Protein AF-A0A7X5ZVZ9-F1 (afdb_monomer_lite)

Foldseek 3Di:
DDDDDPPDDDPPDDDFAFLVNLLVLVVVLVVVPPCSVVDPSSVVNVVSVVVLVVVLVVQQVVCVVVVHDGLFDDDPPPPPPADPVNLSVQSVVQPPVRRRDGPNVSVSVVRCVVGPDDD

Sequence (119 aa):
MLHPVLFLLLAAGTVPMTVAEFLAKADSLKAKGMLAAFSPDYRLLREEMEQVATGWRAELAAQQASGRRPHSCPPPKGQVKMGGPELLAEFQKIPPARRGISVKTAFYAIMQRRYPCPA

pLDDT: mean 91.4, std 12.79, range [44.66, 98.69]

Structure (mmCIF, N/CA/C/O backbone):
data_AF-A0A7X5ZVZ9-F1
#
_entry.id   AF-A0A7X5ZVZ9-F1
#
loop_
_atom_site.group_PDB
_atom_site.id
_atom_site.type_symbol
_atom_site.label_atom_id
_atom_site.label_alt_id
_atom_site.label_comp_id
_atom_site.label_asym_id
_atom_site.label_entity_id
_atom_site.label_seq_id
_atom_site.pdbx_PDB_ins_code
_atom_site.Cartn_x
_atom_site.Cartn_y
_atom_site.Cartn_z
_atom_site.occupancy
_atom_site.B_iso_or_equiv
_atom_site.auth_seq_id
_atom_site.auth_comp_id
_atom_site.auth_asym_id
_atom_site.auth_atom_id
_atom_site.pdbx_PDB_model_num
ATOM 1 N N . MET A 1 1 ? -34.544 34.169 -24.535 1.00 45.34 1 MET A N 1
ATOM 2 C CA . MET A 1 1 ? -34.488 32.698 -24.665 1.00 45.34 1 MET A CA 1
ATOM 3 C C . MET A 1 1 ? -33.043 32.290 -24.931 1.00 45.34 1 MET A C 1
ATOM 5 O O . MET A 1 1 ? -32.666 32.161 -26.084 1.00 45.34 1 MET A O 1
ATOM 9 N N . LEU A 1 2 ? -32.209 32.156 -23.898 1.00 44.66 2 LEU A N 1
ATOM 10 C CA . LEU A 1 2 ? -30.872 31.569 -24.036 1.00 44.66 2 LEU A CA 1
ATOM 11 C C . LEU A 1 2 ? -30.705 30.591 -22.869 1.00 44.66 2 LEU A C 1
ATOM 13 O O . LEU A 1 2 ? -30.654 31.003 -21.714 1.00 44.66 2 LEU A O 1
ATOM 17 N N . HIS A 1 3 ? -30.772 29.300 -23.182 1.00 51.59 3 HIS A N 1
ATOM 18 C CA . HIS A 1 3 ? -30.663 28.211 -22.214 1.00 51.59 3 HIS A CA 1
ATOM 19 C C . HIS A 1 3 ? -29.199 28.062 -21.760 1.00 51.59 3 HIS A C 1
ATOM 21 O O . HIS A 1 3 ? -28.303 28.186 -22.598 1.00 51.59 3 HIS A O 1
ATOM 27 N N . PRO A 1 4 ? -28.929 27.764 -20.477 1.00 62.47 4 PRO A N 1
ATOM 28 C CA . PRO A 1 4 ? -27.580 27.498 -20.005 1.00 62.47 4 PRO A CA 1
ATOM 29 C C . PRO A 1 4 ? -27.171 26.084 -20.431 1.00 62.47 4 PRO A C 1
ATOM 31 O O . PRO A 1 4 ? -27.835 25.102 -20.100 1.00 62.47 4 PRO A O 1
ATOM 34 N N . VAL A 1 5 ? -26.073 25.968 -21.176 1.00 60.19 5 VAL A N 1
ATOM 35 C CA . VAL A 1 5 ? -25.468 24.670 -21.487 1.00 60.19 5 VAL A CA 1
ATOM 36 C C . VAL A 1 5 ? -24.725 24.201 -20.238 1.00 60.19 5 VAL A C 1
ATOM 38 O O . VAL A 1 5 ? -23.614 24.639 -19.948 1.00 60.19 5 VAL A O 1
ATOM 41 N N . LEU A 1 6 ? -25.383 23.338 -19.467 1.00 63.38 6 LEU A N 1
ATOM 42 C CA . LEU A 1 6 ? -24.796 22.601 -18.356 1.00 63.38 6 LEU A CA 1
ATOM 43 C C . LEU A 1 6 ? -23.767 21.609 -18.918 1.00 63.38 6 LEU A C 1
ATOM 45 O O . LEU A 1 6 ? -24.117 20.544 -19.422 1.00 63.38 6 LEU A O 1
ATOM 49 N N . PHE A 1 7 ? -22.490 21.981 -18.859 1.00 60.84 7 PHE A N 1
ATOM 50 C CA . PHE A 1 7 ? -21.376 21.114 -19.225 1.00 60.84 7 PHE A CA 1
ATOM 51 C C . PHE A 1 7 ? -21.178 20.079 -18.105 1.00 60.84 7 PHE A C 1
ATOM 53 O O . PHE A 1 7 ? -20.577 20.373 -17.071 1.00 60.84 7 PHE A O 1
ATOM 60 N N . LEU A 1 8 ? -21.737 18.876 -18.271 1.00 63.97 8 LEU A N 1
ATOM 61 C CA . LEU A 1 8 ? -21.431 17.742 -17.398 1.00 63.97 8 LEU A CA 1
ATOM 62 C C . LEU A 1 8 ? -19.948 17.375 -17.562 1.00 63.97 8 LEU A C 1
ATOM 64 O O . LEU A 1 8 ? -19.550 16.790 -18.568 1.00 63.97 8 LEU A O 1
ATOM 68 N N . LEU A 1 9 ? -19.132 17.692 -16.556 1.00 64.88 9 LEU A N 1
ATOM 69 C CA . LEU A 1 9 ? -17.804 17.106 -16.396 1.00 64.88 9 LEU A CA 1
ATOM 70 C C . LEU A 1 9 ? -17.970 15.607 -16.107 1.00 64.88 9 LEU A C 1
ATOM 72 O O . LEU A 1 9 ? -18.300 15.220 -14.986 1.00 64.88 9 LEU A O 1
ATOM 76 N N . LEU A 1 10 ? -17.739 14.753 -17.109 1.00 57.97 10 LEU A N 1
ATOM 77 C CA . LEU A 1 10 ? -17.494 13.336 -16.856 1.00 57.97 10 LEU A CA 1
ATOM 78 C C . LEU A 1 10 ? -16.183 13.226 -16.071 1.00 57.97 10 LEU A C 1
ATOM 80 O O . LEU A 1 10 ? -15.106 13.483 -16.607 1.00 57.97 10 LEU A O 1
ATOM 84 N N . ALA A 1 11 ? -16.271 12.842 -14.799 1.00 57.16 11 ALA A N 1
ATOM 85 C CA . ALA A 1 11 ? -15.107 12.413 -14.042 1.00 57.16 11 ALA A CA 1
ATOM 86 C C . ALA A 1 11 ? -14.526 11.170 -14.734 1.00 57.16 11 ALA A C 1
ATOM 88 O O . ALA A 1 11 ? -15.117 10.091 -14.685 1.00 57.16 11 ALA A O 1
ATOM 89 N N . ALA A 1 12 ? -13.390 11.324 -15.415 1.00 53.97 12 ALA A N 1
ATOM 90 C CA . ALA A 1 12 ? -12.624 10.192 -15.909 1.00 53.97 12 ALA A CA 1
ATOM 91 C C . ALA A 1 12 ? -12.148 9.384 -14.693 1.00 53.97 12 ALA A C 1
ATOM 93 O O . ALA A 1 12 ? -11.239 9.800 -13.976 1.00 53.97 12 ALA A O 1
ATOM 94 N N . GLY A 1 13 ? -12.808 8.258 -14.415 1.00 55.69 13 GLY A N 1
ATOM 95 C CA . GLY A 1 13 ? -12.352 7.323 -13.396 1.00 55.69 13 GLY A CA 1
ATOM 96 C C . GLY A 1 13 ? -11.030 6.708 -13.842 1.00 55.69 13 GLY A C 1
ATOM 97 O O . GLY A 1 13 ? -10.957 6.113 -14.917 1.00 55.69 13 GLY A O 1
ATOM 98 N N . THR A 1 14 ? -9.978 6.849 -13.041 1.00 69.62 14 THR A N 1
ATOM 99 C CA . THR A 1 14 ? -8.755 6.073 -13.243 1.00 69.62 14 THR A CA 1
ATOM 100 C C . THR A 1 14 ? -9.057 4.610 -12.928 1.00 69.62 14 THR A C 1
ATOM 102 O O . THR A 1 14 ? -9.606 4.288 -11.873 1.00 69.62 14 THR A O 1
ATOM 105 N N . VAL A 1 15 ? -8.740 3.707 -13.860 1.00 79.62 15 VAL A N 1
ATOM 106 C CA . VAL A 1 15 ? -8.843 2.267 -13.596 1.00 79.62 15 VAL A CA 1
ATOM 107 C C . VAL A 1 15 ? -7.829 1.927 -12.497 1.00 79.62 15 VAL A C 1
ATOM 109 O O . VAL A 1 15 ? -6.650 2.248 -12.661 1.00 79.62 15 VAL A O 1
ATOM 112 N N . PRO A 1 16 ? -8.252 1.327 -11.369 1.00 90.38 16 PRO A N 1
ATOM 113 C CA . PRO A 1 16 ? -7.342 1.014 -10.275 1.00 90.38 16 PRO A CA 1
ATOM 114 C C . PRO A 1 16 ? -6.347 -0.067 -10.705 1.00 90.38 16 PRO A C 1
ATOM 116 O O . PRO A 1 16 ? -6.751 -1.076 -11.286 1.00 90.38 16 PRO A O 1
ATOM 119 N N . MET A 1 17 ? -5.064 0.114 -10.378 1.00 97.44 17 MET A N 1
ATOM 120 C CA . MET A 1 17 ? -4.027 -0.863 -10.708 1.00 97.44 17 MET A CA 1
ATOM 121 C C . MET A 1 17 ? -4.325 -2.205 -10.034 1.00 97.44 17 MET A C 1
ATOM 123 O O . MET A 1 17 ? -4.626 -2.273 -8.837 1.00 97.44 17 MET A O 1
ATOM 127 N N . THR A 1 18 ? -4.230 -3.292 -10.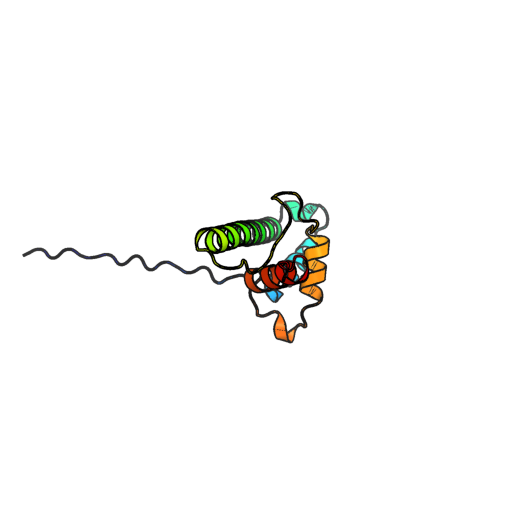793 1.00 98.62 18 THR A N 1
ATOM 128 C CA . THR A 1 18 ? -4.390 -4.649 -10.260 1.00 98.62 18 THR A CA 1
ATOM 129 C C . THR A 1 18 ? -3.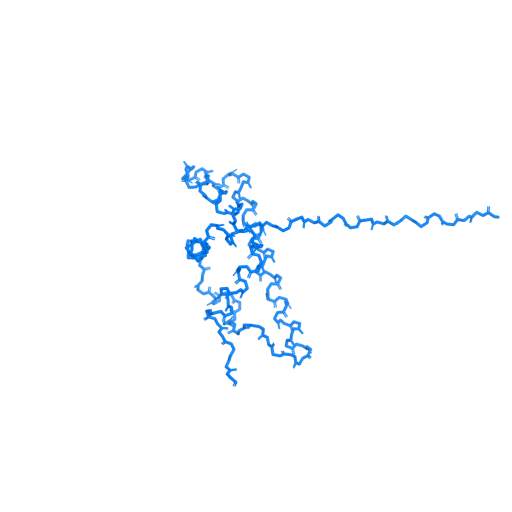106 -5.152 -9.603 1.00 98.62 18 THR A C 1
ATOM 131 O O . THR A 1 18 ? -2.001 -4.694 -9.902 1.00 98.62 18 THR A O 1
ATOM 134 N N . VAL A 1 19 ? -3.217 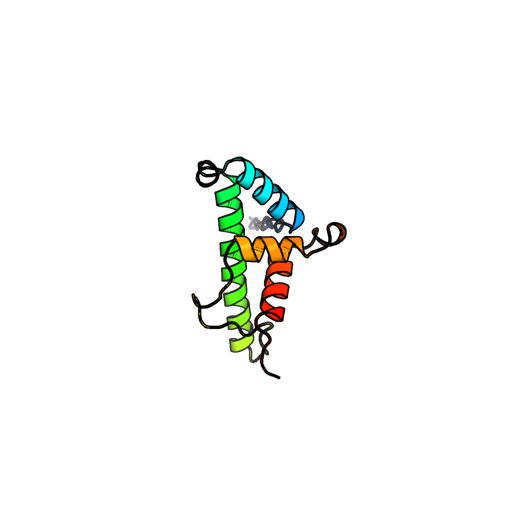-6.158 -8.731 1.00 98.69 19 VAL A N 1
ATOM 135 C CA . VAL A 1 19 ? -2.037 -6.832 -8.165 1.00 98.69 19 VAL A CA 1
ATOM 136 C C . VAL A 1 19 ? -1.178 -7.457 -9.270 1.00 98.69 19 VAL A C 1
ATOM 138 O O . VAL A 1 19 ? 0.047 -7.419 -9.186 1.00 98.69 19 VAL A O 1
ATOM 141 N N . ALA A 1 20 ? -1.795 -8.022 -10.310 1.00 98.62 20 ALA A N 1
ATOM 142 C CA . ALA A 1 20 ? -1.072 -8.615 -11.432 1.00 98.62 20 ALA A CA 1
ATOM 143 C C . ALA A 1 20 ? -0.191 -7.582 -12.156 1.00 98.62 20 ALA A C 1
ATOM 145 O O . ALA A 1 20 ? 0.993 -7.835 -12.375 1.00 98.62 20 ALA A O 1
ATOM 146 N N . GLU A 1 21 ? -0.742 -6.407 -12.465 1.00 98.50 21 GLU A N 1
ATOM 147 C CA . GLU A 1 21 ? -0.007 -5.307 -13.101 1.00 98.50 21 GLU A CA 1
ATOM 148 C C . GLU A 1 21 ? 1.099 -4.758 -12.199 1.00 98.50 21 GLU A C 1
ATOM 150 O O . GLU A 1 21 ? 2.217 -4.530 -12.665 1.00 98.50 21 GLU A O 1
ATOM 155 N N . PHE A 1 22 ? 0.813 -4.590 -10.904 1.00 98.50 22 PHE A N 1
ATOM 156 C CA . PHE A 1 22 ? 1.799 -4.141 -9.924 1.00 98.50 22 PHE A CA 1
ATOM 157 C C . PHE A 1 22 ? 3.007 -5.086 -9.881 1.00 98.50 22 PHE A C 1
ATOM 159 O O . PHE A 1 22 ? 4.151 -4.635 -9.959 1.00 98.50 22 PHE A O 1
ATOM 166 N N . LEU A 1 23 ? 2.763 -6.400 -9.794 1.00 98.38 23 LEU A N 1
ATOM 167 C CA . LEU A 1 23 ? 3.821 -7.414 -9.766 1.00 98.38 23 LEU A CA 1
ATOM 168 C C . LEU A 1 23 ? 4.630 -7.433 -11.067 1.00 98.38 23 LEU A C 1
ATOM 170 O O . LEU A 1 23 ? 5.856 -7.431 -11.007 1.00 98.38 23 LEU A O 1
ATOM 174 N N . ALA A 1 24 ? 3.974 -7.369 -12.229 1.00 98.06 24 ALA A N 1
ATOM 175 C CA . ALA A 1 24 ? 4.667 -7.344 -13.519 1.00 98.06 24 ALA A CA 1
ATOM 176 C C . ALA A 1 24 ? 5.608 -6.131 -13.649 1.00 98.06 24 ALA A C 1
ATOM 178 O O . ALA A 1 24 ? 6.748 -6.251 -14.106 1.00 98.06 24 ALA A O 1
ATOM 179 N N . LYS A 1 25 ? 5.161 -4.955 -13.192 1.00 97.75 25 LYS A N 1
ATOM 180 C CA . LYS A 1 25 ? 5.992 -3.745 -13.139 1.00 97.75 25 LYS A CA 1
ATOM 181 C C . LYS A 1 25 ? 7.135 -3.885 -12.136 1.00 97.75 25 LYS A C 1
ATOM 183 O O . LYS A 1 25 ? 8.262 -3.510 -12.452 1.00 97.75 25 LYS A O 1
ATOM 188 N N . ALA A 1 26 ? 6.877 -4.447 -10.956 1.00 96.62 26 ALA A N 1
ATOM 189 C CA . ALA A 1 26 ? 7.907 -4.675 -9.945 1.00 96.62 26 ALA A CA 1
ATOM 190 C C . ALA A 1 26 ? 9.011 -5.622 -10.453 1.00 96.62 26 ALA A C 1
ATOM 192 O O . ALA A 1 26 ? 10.196 -5.351 -10.249 1.00 96.62 26 ALA A O 1
ATOM 193 N N . ASP A 1 27 ? 8.641 -6.676 -11.181 1.00 95.31 27 ASP A N 1
ATOM 194 C CA . ASP A 1 27 ? 9.588 -7.616 -11.785 1.00 95.31 27 ASP A CA 1
ATOM 195 C C . ASP A 1 27 ? 10.437 -6.946 -12.882 1.00 95.31 27 ASP A C 1
ATOM 197 O O . ASP A 1 27 ? 11.659 -7.113 -12.910 1.00 95.31 27 ASP A O 1
ATOM 201 N N . SER A 1 28 ? 9.828 -6.099 -13.722 1.00 94.94 28 SER A N 1
ATOM 202 C CA . SER A 1 28 ? 10.543 -5.278 -14.717 1.00 94.94 28 SER A CA 1
ATOM 203 C C . SER A 1 28 ? 11.563 -4.330 -14.070 1.00 94.94 28 SER A C 1
ATOM 205 O O . SER A 1 28 ? 12.678 -4.158 -14.568 1.00 94.94 28 SER A O 1
ATOM 207 N N . LEU A 1 29 ? 11.225 -3.740 -12.919 1.00 95.50 29 LEU A N 1
ATOM 208 C CA . LEU A 1 29 ? 12.146 -2.885 -12.167 1.00 95.50 29 LEU A CA 1
ATOM 209 C C . LEU A 1 29 ? 13.312 -3.670 -11.569 1.00 95.50 29 LEU A C 1
ATOM 211 O O . LEU A 1 29 ? 14.440 -3.179 -11.588 1.00 95.50 29 LEU A O 1
ATOM 215 N N . LYS A 1 30 ? 13.075 -4.892 -11.081 1.00 90.81 30 LYS A N 1
ATOM 216 C CA . LYS A 1 30 ? 14.132 -5.743 -10.517 1.00 90.81 30 LYS A CA 1
ATOM 217 C C . LYS A 1 30 ? 15.249 -6.006 -11.529 1.00 90.81 30 LYS A C 1
ATOM 219 O O . LYS A 1 30 ? 16.420 -5.949 -11.162 1.00 90.81 30 LYS A O 1
ATOM 224 N N . ALA A 1 31 ? 14.900 -6.206 -12.801 1.00 91.88 31 ALA A N 1
ATOM 225 C CA . ALA A 1 31 ? 15.869 -6.398 -13.880 1.00 91.88 31 ALA A CA 1
ATOM 226 C C . ALA A 1 31 ? 16.776 -5.172 -14.128 1.00 91.88 31 ALA A C 1
ATOM 228 O O . ALA A 1 31 ? 17.852 -5.315 -14.701 1.00 91.88 31 ALA A O 1
ATOM 229 N N . LYS A 1 32 ? 16.371 -3.972 -13.683 1.00 92.19 32 LYS A N 1
ATOM 230 C CA . LYS A 1 32 ? 17.118 -2.714 -13.870 1.00 92.19 32 LYS A CA 1
ATOM 231 C C . LYS A 1 32 ? 18.097 -2.400 -12.733 1.00 92.19 32 LYS A C 1
ATOM 233 O O . LYS A 1 32 ? 18.895 -1.471 -12.864 1.00 92.19 32 LYS A O 1
ATOM 238 N N . GLY A 1 33 ? 18.041 -3.125 -11.612 1.00 91.19 33 GLY A N 1
ATOM 239 C CA . GLY A 1 33 ? 18.898 -2.871 -10.450 1.00 91.19 33 GLY A CA 1
ATOM 2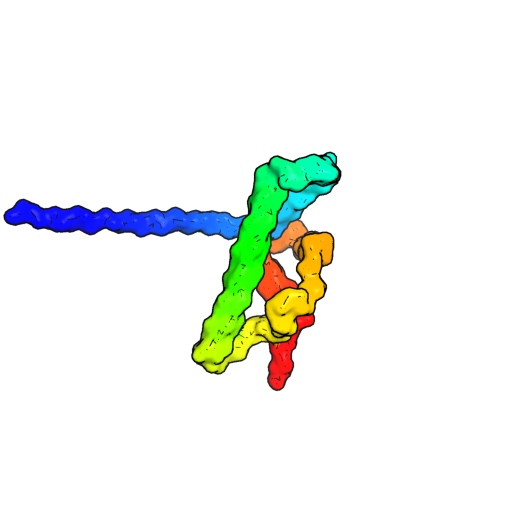40 C C . GLY A 1 33 ? 18.841 -1.407 -9.993 1.00 91.19 33 GLY A C 1
ATOM 241 O O . GLY A 1 33 ? 17.764 -0.835 -9.841 1.00 91.19 33 GLY A O 1
ATOM 242 N N . MET A 1 34 ? 20.003 -0.771 -9.815 1.00 90.06 34 MET A N 1
ATOM 243 C CA . MET A 1 34 ? 20.093 0.633 -9.381 1.00 90.06 34 MET A CA 1
ATOM 244 C C . MET A 1 34 ? 19.436 1.626 -10.353 1.00 90.06 34 MET A C 1
ATOM 246 O O . MET A 1 34 ? 18.956 2.674 -9.925 1.00 90.06 34 MET A O 1
ATOM 250 N N . LEU A 1 35 ? 19.351 1.297 -11.647 1.00 93.81 35 LEU A N 1
ATOM 251 C CA . LEU A 1 35 ? 18.717 2.162 -12.647 1.00 93.81 35 LEU A CA 1
ATOM 252 C C . LEU A 1 35 ? 17.187 2.203 -12.510 1.00 93.81 35 LEU A C 1
ATOM 254 O O . LEU A 1 35 ? 16.541 3.074 -13.094 1.00 93.81 35 LEU A O 1
ATOM 258 N N . ALA A 1 36 ? 16.591 1.303 -11.717 1.00 93.38 36 ALA A N 1
ATOM 259 C CA . ALA A 1 36 ? 15.154 1.275 -11.465 1.00 93.38 36 ALA A CA 1
ATOM 260 C C . ALA A 1 36 ? 14.620 2.610 -10.927 1.00 93.38 36 ALA A C 1
ATOM 262 O O . ALA A 1 36 ? 13.509 2.992 -11.285 1.00 93.38 36 ALA A O 1
ATOM 263 N N . ALA A 1 37 ? 15.412 3.348 -10.139 1.00 90.94 37 ALA A N 1
ATOM 264 C CA . ALA A 1 37 ? 15.010 4.629 -9.554 1.00 90.94 37 ALA A CA 1
ATOM 265 C C . ALA A 1 37 ? 14.639 5.701 -10.600 1.00 90.94 37 ALA A C 1
ATOM 267 O O . ALA A 1 37 ? 13.832 6.583 -10.310 1.00 90.94 37 ALA A O 1
ATOM 268 N N . PHE A 1 38 ? 15.177 5.600 -11.819 1.00 94.12 38 PHE A N 1
ATOM 269 C CA . PHE A 1 38 ? 14.872 6.501 -12.937 1.00 94.12 38 PHE A CA 1
ATOM 270 C C . PHE A 1 38 ? 13.729 5.991 -13.829 1.00 94.12 38 PHE A C 1
ATOM 272 O O . PHE A 1 38 ? 13.323 6.662 -14.775 1.00 94.12 38 PHE A O 1
ATOM 279 N N . SER A 1 39 ? 13.205 4.794 -13.557 1.00 95.62 39 SER A N 1
ATOM 280 C CA . SER A 1 39 ? 12.150 4.180 -14.360 1.00 95.62 39 SER A CA 1
ATOM 281 C C . SER A 1 39 ? 10.799 4.869 -14.121 1.00 95.62 39 SER A C 1
ATOM 283 O O . SER A 1 39 ? 10.399 5.036 -12.965 1.00 95.62 39 SER A O 1
ATOM 285 N N . PRO A 1 40 ? 10.018 5.166 -15.176 1.00 95.56 40 PRO A N 1
ATOM 286 C CA . PRO A 1 40 ? 8.636 5.622 -15.028 1.00 95.56 40 PRO A CA 1
ATOM 287 C C . PRO A 1 40 ? 7.779 4.652 -14.209 1.00 95.56 40 PRO A C 1
ATOM 289 O O . PRO A 1 40 ? 6.970 5.092 -13.398 1.00 95.56 40 PRO A O 1
ATOM 292 N N . ASP A 1 41 ? 8.012 3.341 -14.348 1.00 95.44 41 ASP A N 1
ATOM 293 C CA . ASP A 1 41 ? 7.315 2.329 -13.549 1.00 95.44 41 ASP A CA 1
ATOM 294 C C . ASP A 1 41 ? 7.634 2.443 -12.053 1.00 95.44 41 ASP A C 1
ATOM 296 O O . ASP A 1 41 ? 6.757 2.208 -11.233 1.00 95.44 41 ASP A O 1
ATOM 300 N N . TYR A 1 42 ? 8.850 2.850 -11.666 1.00 95.69 42 TYR A N 1
ATOM 301 C CA . TYR A 1 42 ? 9.180 3.033 -10.248 1.00 95.69 42 TYR A CA 1
ATOM 302 C C . TYR A 1 42 ? 8.377 4.185 -9.655 1.00 95.69 42 TYR A C 1
ATOM 304 O O . TYR A 1 42 ? 7.784 4.050 -8.585 1.00 95.69 42 TYR A O 1
ATOM 312 N N . ARG A 1 43 ? 8.307 5.302 -10.387 1.00 95.31 43 ARG A N 1
ATOM 313 C CA . ARG A 1 43 ? 7.465 6.438 -10.014 1.00 95.31 43 ARG A CA 1
ATOM 314 C C . ARG A 1 43 ? 5.993 6.030 -9.928 1.00 95.31 43 ARG A C 1
ATOM 316 O O . ARG A 1 43 ? 5.357 6.339 -8.929 1.00 95.31 43 ARG A O 1
ATOM 323 N N . LEU A 1 44 ? 5.497 5.284 -10.912 1.00 96.12 44 LEU A N 1
ATOM 324 C CA . LEU A 1 44 ? 4.113 4.820 -10.959 1.00 96.12 44 LEU A CA 1
ATOM 325 C C . LEU A 1 44 ? 3.755 3.914 -9.769 1.00 96.12 44 LEU A C 1
ATOM 327 O O . LEU A 1 44 ? 2.745 4.141 -9.114 1.00 96.12 44 LEU A O 1
ATOM 331 N N . LEU A 1 45 ? 4.588 2.916 -9.447 1.00 96.81 45 LEU A N 1
ATOM 332 C CA . LEU A 1 45 ? 4.340 2.029 -8.302 1.00 96.81 45 LEU A CA 1
ATOM 333 C C . LEU A 1 45 ? 4.414 2.773 -6.965 1.00 96.81 45 LEU A C 1
ATOM 335 O O . LEU A 1 45 ? 3.657 2.471 -6.042 1.00 96.81 45 LEU A O 1
ATOM 339 N N . ARG A 1 46 ? 5.322 3.749 -6.850 1.00 95.75 46 ARG A N 1
ATOM 340 C CA . ARG A 1 46 ? 5.422 4.606 -5.666 1.00 95.75 46 ARG A CA 1
ATOM 341 C C . ARG A 1 46 ? 4.162 5.453 -5.488 1.00 95.75 46 ARG A C 1
ATOM 343 O O . ARG A 1 46 ? 3.619 5.476 -4.389 1.00 95.75 46 ARG A O 1
ATOM 350 N N . GLU A 1 47 ? 3.707 6.113 -6.551 1.00 96.50 47 GLU A N 1
ATOM 351 C CA . GLU A 1 47 ? 2.499 6.948 -6.549 1.00 96.50 47 GLU A CA 1
ATOM 352 C C . GLU A 1 47 ? 1.245 6.120 -6.220 1.00 96.50 47 GLU A C 1
ATOM 354 O O . GLU A 1 47 ? 0.462 6.530 -5.365 1.00 96.50 47 GLU A O 1
ATOM 359 N N . GLU A 1 48 ? 1.093 4.925 -6.805 1.00 97.19 48 GLU A N 1
ATOM 360 C CA . GLU A 1 48 ? 0.001 3.993 -6.476 1.00 97.19 48 GLU A CA 1
ATOM 361 C C . GLU A 1 48 ? -0.019 3.674 -4.973 1.00 97.19 48 GLU A C 1
ATOM 363 O O . GLU A 1 48 ? -1.047 3.805 -4.306 1.00 97.19 48 GLU A O 1
ATOM 368 N N . MET A 1 49 ? 1.131 3.304 -4.400 1.00 97.31 49 MET A N 1
ATOM 369 C CA . MET A 1 49 ? 1.194 2.947 -2.983 1.00 97.31 49 MET A CA 1
ATOM 370 C C . MET A 1 49 ? 0.981 4.134 -2.047 1.00 97.31 49 MET A C 1
ATOM 372 O O . MET A 1 49 ? 0.369 3.965 -0.990 1.00 97.31 49 MET A O 1
ATOM 376 N N . GLU A 1 50 ? 1.454 5.324 -2.411 1.00 96.06 50 GLU A N 1
ATOM 377 C CA . GLU A 1 50 ? 1.207 6.549 -1.650 1.00 96.06 50 GLU A CA 1
ATOM 378 C C . GLU A 1 50 ? -0.289 6.879 -1.601 1.00 96.06 50 GLU A C 1
ATOM 380 O O . GLU A 1 50 ? -0.834 7.142 -0.522 1.00 96.06 50 GLU A O 1
ATOM 385 N N . GLN A 1 51 ? -0.973 6.789 -2.744 1.00 96.81 51 GLN A N 1
ATOM 386 C CA . GLN A 1 51 ? -2.416 7.003 -2.841 1.00 96.81 51 GLN A CA 1
ATOM 387 C C . GLN A 1 51 ? -3.188 5.961 -2.028 1.00 96.81 51 GLN A C 1
ATOM 389 O O . GLN A 1 51 ? -4.045 6.317 -1.216 1.00 96.81 51 GLN A O 1
ATOM 394 N N . VAL A 1 52 ? -2.846 4.677 -2.172 1.00 97.31 52 VAL A N 1
ATOM 395 C CA . VAL A 1 52 ? -3.489 3.575 -1.442 1.00 97.31 52 VAL A CA 1
ATOM 396 C C . VAL A 1 52 ? -3.306 3.716 0.070 1.00 97.31 52 VAL A C 1
ATOM 398 O O . VAL A 1 52 ? -4.280 3.594 0.818 1.00 97.31 52 VAL A O 1
ATOM 401 N N . ALA A 1 53 ? -2.088 4.001 0.540 1.00 96.38 53 ALA A N 1
ATOM 402 C CA . ALA A 1 53 ? -1.790 4.135 1.966 1.00 96.38 53 ALA A CA 1
ATOM 403 C C . ALA A 1 53 ? -2.428 5.392 2.583 1.00 96.38 53 ALA A C 1
ATOM 405 O O . ALA A 1 53 ? -2.906 5.353 3.723 1.00 96.38 53 ALA A O 1
ATOM 406 N N . THR A 1 54 ? -2.468 6.496 1.833 1.00 96.50 54 THR A N 1
ATOM 407 C CA . THR A 1 54 ? -3.132 7.736 2.257 1.00 96.50 54 THR A CA 1
ATOM 408 C C . THR A 1 54 ? -4.639 7.542 2.339 1.00 96.50 54 THR A C 1
ATOM 410 O O . THR A 1 54 ? -5.232 7.831 3.381 1.00 96.50 54 THR A O 1
ATOM 413 N N . GLY A 1 55 ? -5.244 6.975 1.291 1.00 97.00 55 GLY A N 1
ATOM 414 C CA . GLY A 1 55 ? -6.665 6.638 1.261 1.00 97.00 55 GLY A CA 1
ATOM 415 C C . GLY A 1 55 ? -7.046 5.693 2.396 1.00 97.00 55 GLY A C 1
ATOM 416 O O . GLY A 1 55 ? -8.023 5.936 3.091 1.00 97.00 55 GLY A O 1
ATOM 417 N N . TRP A 1 56 ? -6.211 4.689 2.677 1.00 97.50 56 TRP A N 1
ATOM 418 C CA . TRP A 1 56 ? -6.423 3.770 3.796 1.00 97.50 56 TRP A CA 1
ATOM 419 C C . TRP A 1 56 ? -6.518 4.498 5.134 1.00 97.50 56 TRP A C 1
ATOM 421 O O . TRP A 1 56 ? -7.479 4.316 5.877 1.00 97.50 56 TRP A O 1
ATOM 431 N N . ARG A 1 57 ? -5.559 5.376 5.443 1.00 97.62 57 ARG A N 1
ATOM 432 C CA . ARG A 1 57 ? -5.596 6.158 6.688 1.00 97.62 57 ARG A CA 1
ATOM 433 C C . ARG A 1 57 ? -6.809 7.087 6.750 1.00 97.62 57 ARG A C 1
ATOM 435 O O . ARG A 1 57 ? -7.375 7.238 7.830 1.00 97.62 57 ARG A O 1
ATOM 442 N N . ALA A 1 58 ? -7.192 7.698 5.630 1.00 97.69 58 ALA A N 1
ATOM 443 C CA . ALA A 1 58 ? -8.369 8.558 5.555 1.00 97.69 58 ALA A CA 1
ATOM 444 C C . ALA A 1 58 ? -9.666 7.772 5.803 1.00 97.69 58 ALA A C 1
ATOM 446 O O . ALA A 1 58 ? -10.505 8.214 6.584 1.00 97.69 58 ALA A O 1
ATOM 447 N N . GLU A 1 59 ? -9.803 6.581 5.217 1.00 97.69 59 GLU A N 1
ATOM 448 C CA . GLU A 1 59 ? -10.966 5.713 5.419 1.00 97.69 59 GLU A CA 1
ATOM 449 C C . GLU A 1 59 ? -11.079 5.227 6.868 1.00 97.69 59 GLU A C 1
ATOM 451 O O . GLU A 1 59 ? -12.170 5.272 7.435 1.00 97.69 59 GLU A O 1
ATOM 456 N N . LEU A 1 60 ? -9.968 4.847 7.511 1.00 97.75 60 LEU A N 1
ATOM 457 C CA . LEU A 1 60 ? -9.981 4.502 8.938 1.00 97.75 60 LEU A CA 1
ATOM 458 C C . LEU A 1 60 ? -10.421 5.686 9.808 1.00 97.75 60 LEU A C 1
ATOM 460 O O . LEU A 1 60 ? -11.246 5.512 10.703 1.00 97.75 60 LEU A O 1
ATOM 464 N N . ALA A 1 61 ? -9.901 6.887 9.541 1.00 97.00 61 ALA A N 1
ATOM 465 C CA . ALA A 1 61 ? -10.276 8.090 10.282 1.00 97.00 61 ALA A CA 1
ATOM 466 C C . ALA A 1 61 ? -11.763 8.434 10.091 1.00 97.00 61 ALA A C 1
ATOM 468 O O . ALA A 1 61 ? -12.449 8.753 11.059 1.00 97.00 61 ALA A O 1
ATOM 469 N N . ALA A 1 62 ? -12.282 8.308 8.867 1.00 97.88 62 ALA A N 1
ATOM 470 C CA . ALA A 1 62 ? -13.698 8.511 8.573 1.00 97.88 62 ALA A CA 1
ATOM 471 C C . ALA A 1 62 ? -14.586 7.479 9.288 1.00 97.88 62 ALA A C 1
ATOM 473 O O . ALA A 1 62 ? -15.619 7.837 9.853 1.00 97.88 62 ALA A O 1
ATOM 474 N N . GLN A 1 63 ? -14.170 6.208 9.326 1.00 96.69 63 GLN A N 1
ATOM 475 C CA . GLN A 1 63 ? -14.869 5.161 10.073 1.00 96.69 63 GLN A CA 1
ATOM 476 C C . GLN A 1 63 ? -14.955 5.520 11.560 1.00 96.69 63 GLN A C 1
ATOM 478 O O . GLN A 1 63 ? -16.062 5.572 12.094 1.00 96.69 63 GLN A O 1
ATOM 483 N N . GLN A 1 64 ? -13.830 5.886 12.183 1.00 95.00 64 GLN A N 1
ATOM 484 C CA . GLN A 1 64 ? -13.784 6.318 13.585 1.00 95.00 64 GLN A CA 1
ATOM 485 C C . GLN A 1 64 ? -14.670 7.540 13.846 1.00 95.00 64 GLN A C 1
ATOM 487 O O . GLN A 1 64 ? -15.484 7.518 14.766 1.00 95.00 64 GLN A O 1
ATOM 492 N N . ALA A 1 65 ? -14.559 8.581 13.016 1.00 97.25 65 ALA A N 1
ATOM 493 C CA . ALA A 1 65 ? -15.346 9.806 13.152 1.00 97.25 65 ALA A CA 1
ATOM 494 C C . ALA A 1 65 ? -16.857 9.558 13.005 1.00 97.25 65 ALA A C 1
ATOM 496 O O . ALA A 1 65 ? -17.662 10.243 13.626 1.00 97.25 65 ALA A O 1
ATOM 497 N N . SER A 1 66 ? -17.245 8.551 12.216 1.00 97.06 66 SER A N 1
ATOM 498 C CA . SER A 1 66 ? -18.640 8.121 12.051 1.00 97.06 66 SER A CA 1
ATOM 499 C C . SER A 1 66 ? -19.131 7.133 13.122 1.00 97.06 66 SER A C 1
ATOM 501 O O . SER A 1 66 ? -20.220 6.578 12.980 1.00 97.06 66 SER A O 1
ATOM 503 N N . GLY A 1 67 ? -18.334 6.857 14.162 1.00 95.94 67 GLY A N 1
ATOM 504 C CA . GLY A 1 67 ? -18.665 5.885 15.209 1.00 95.94 67 GLY A CA 1
ATOM 505 C C . GLY A 1 67 ? -18.657 4.426 14.738 1.00 95.94 67 GLY A C 1
ATOM 506 O O . GLY A 1 67 ? -19.117 3.537 15.452 1.00 95.94 67 GLY A O 1
ATOM 507 N N . ARG A 1 68 ? -18.144 4.152 13.532 1.00 95.00 68 ARG A N 1
ATOM 508 C CA . ARG A 1 68 ? -18.018 2.798 12.988 1.00 95.00 68 ARG A CA 1
ATOM 509 C C . ARG A 1 68 ? -16.701 2.179 13.428 1.00 95.00 68 ARG A C 1
ATOM 511 O O . ARG A 1 68 ? -15.658 2.832 13.453 1.00 95.00 68 ARG A O 1
ATOM 518 N N . ARG A 1 69 ? -16.735 0.873 13.690 1.00 93.75 69 ARG A N 1
ATOM 519 C CA . ARG A 1 69 ? -15.525 0.081 13.911 1.00 93.75 69 ARG A CA 1
ATOM 520 C C . ARG A 1 69 ? -14.646 0.122 12.651 1.00 93.75 69 ARG A C 1
ATOM 522 O O . ARG A 1 69 ? -15.131 -0.266 11.585 1.00 93.75 69 ARG A O 1
ATOM 529 N N . PRO A 1 70 ? -13.375 0.549 12.747 1.00 96.50 70 PRO A N 1
ATOM 530 C CA . PRO A 1 70 ? -12.497 0.578 11.589 1.00 96.50 70 PRO A CA 1
ATOM 531 C C . PRO A 1 70 ? -12.184 -0.826 11.081 1.00 96.50 70 PRO A C 1
ATOM 533 O O . PRO A 1 70 ? -12.117 -1.777 11.860 1.00 96.50 70 PRO A O 1
ATOM 536 N N . HIS A 1 71 ? -11.941 -0.969 9.780 1.00 94.94 71 HIS A N 1
ATOM 537 C CA . HIS A 1 71 ? -11.653 -2.284 9.198 1.00 94.94 71 HIS A CA 1
ATOM 538 C C . HIS A 1 71 ? -10.263 -2.837 9.589 1.00 94.94 71 HIS A C 1
ATOM 540 O O . HIS A 1 71 ? -9.994 -4.020 9.402 1.00 94.94 71 HIS A O 1
ATOM 546 N N . SER A 1 72 ? -9.366 -1.999 10.120 1.00 97.19 72 SER A N 1
ATOM 547 C CA . SER A 1 72 ? -8.060 -2.381 10.679 1.00 97.19 72 SER A CA 1
ATOM 548 C C . SER A 1 72 ? -7.621 -1.369 11.740 1.00 97.19 72 SER A C 1
ATOM 550 O O . SER A 1 72 ? -7.960 -0.192 11.624 1.00 97.19 72 SER A O 1
ATOM 552 N N . CYS A 1 73 ? -6.830 -1.792 12.727 1.00 96.75 73 CYS A N 1
ATOM 553 C CA . CYS A 1 73 ? -6.349 -0.956 13.831 1.00 96.75 73 CYS A CA 1
ATOM 554 C C . CYS A 1 73 ? -4.8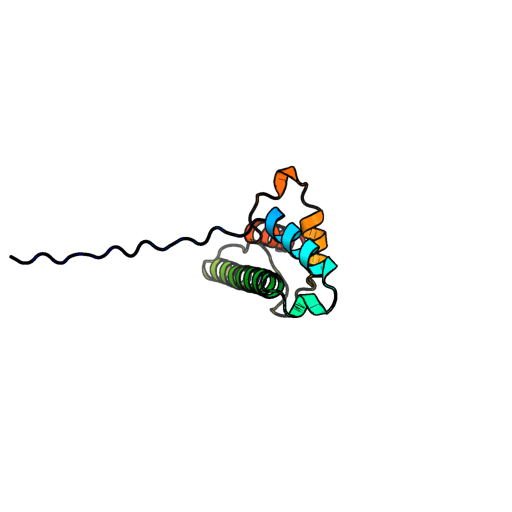11 -0.879 13.837 1.00 96.75 73 CYS A C 1
ATOM 556 O O . CYS A 1 73 ? -4.157 -1.458 14.705 1.00 96.75 73 CYS A O 1
ATOM 558 N N . PRO A 1 74 ? -4.203 -0.210 12.839 1.00 96.38 74 PRO A N 1
ATOM 559 C CA . PRO A 1 74 ? -2.753 -0.098 12.740 1.00 96.38 74 PRO A CA 1
ATOM 560 C C . PRO A 1 74 ? -2.168 0.795 13.841 1.00 96.38 74 PRO A C 1
ATOM 562 O O . PRO A 1 74 ? -2.862 1.679 14.353 1.00 96.38 74 PRO A O 1
ATOM 565 N N . PRO A 1 75 ? -0.861 0.669 14.132 1.00 96.00 75 PRO A N 1
ATOM 566 C CA . PRO A 1 75 ? -0.169 1.630 14.983 1.00 96.00 75 PRO A CA 1
ATOM 567 C C . PRO A 1 75 ? -0.184 3.042 14.349 1.00 96.00 75 PRO A C 1
ATOM 569 O O . PRO A 1 75 ? -0.573 3.205 13.176 1.00 96.00 75 PRO A O 1
ATOM 572 N N . PRO A 1 76 ? 0.244 4.086 15.085 1.00 94.38 76 PRO A N 1
ATOM 573 C CA . PRO A 1 76 ? 0.336 5.451 14.568 1.00 94.38 76 PRO A CA 1
ATOM 574 C C . PRO A 1 76 ? 1.063 5.556 13.217 1.00 94.38 76 PRO A C 1
ATOM 576 O O . PRO A 1 76 ? 1.813 4.662 12.805 1.00 94.38 76 PRO A O 1
ATOM 579 N N . LYS A 1 77 ? 0.827 6.654 12.485 1.00 89.75 77 LYS A N 1
ATOM 580 C CA . LYS A 1 77 ? 1.519 6.905 11.207 1.00 89.75 77 LYS A CA 1
ATOM 581 C C . LYS A 1 77 ? 3.041 6.818 11.415 1.00 89.75 77 LYS A C 1
ATOM 583 O O . LYS A 1 77 ? 3.555 7.278 12.427 1.00 89.75 77 LYS A O 1
ATOM 588 N N . GLY A 1 78 ? 3.739 6.174 10.479 1.00 90.25 78 GLY A N 1
ATOM 589 C CA . GLY A 1 78 ? 5.184 5.914 10.565 1.00 90.25 78 GLY A CA 1
ATOM 590 C C . GLY A 1 78 ? 5.591 4.657 11.349 1.00 90.25 78 GLY A C 1
ATOM 591 O O . GLY A 1 78 ? 6.739 4.246 11.251 1.00 90.25 78 GLY A O 1
ATOM 592 N N . GLN A 1 79 ? 4.675 4.003 12.074 1.00 94.00 79 GLN A N 1
ATOM 593 C CA . GLN A 1 79 ? 4.991 2.811 12.882 1.00 94.00 79 GLN A CA 1
ATOM 594 C C . GLN A 1 79 ? 4.526 1.485 12.255 1.00 94.00 79 GLN A C 1
ATOM 596 O O . GLN A 1 79 ? 4.746 0.412 12.818 1.00 94.00 79 GLN A O 1
ATOM 601 N N . VAL A 1 80 ? 3.879 1.535 11.086 1.00 93.00 80 VAL A N 1
ATOM 602 C CA . VAL A 1 80 ? 3.564 0.328 10.308 1.00 93.00 80 VAL A CA 1
ATOM 603 C C . VAL A 1 80 ? 4.871 -0.259 9.791 1.00 93.00 80 VAL A C 1
ATOM 605 O O . VAL A 1 80 ? 5.578 0.366 9.005 1.00 93.00 80 VAL A O 1
ATOM 608 N N . LYS A 1 81 ? 5.184 -1.476 10.225 1.00 89.75 81 LYS A N 1
ATOM 609 C CA . LYS A 1 81 ? 6.385 -2.198 9.807 1.00 89.75 81 LYS A CA 1
ATOM 610 C C . LYS A 1 81 ? 6.071 -2.995 8.549 1.00 89.75 81 LYS A C 1
ATOM 612 O O . LYS A 1 81 ? 5.879 -4.191 8.648 1.00 89.75 81 LYS A O 1
ATOM 617 N N . MET A 1 82 ? 5.938 -2.329 7.402 1.00 93.62 82 MET A N 1
ATOM 618 C CA . MET A 1 82 ? 5.787 -3.003 6.110 1.00 93.62 82 MET A CA 1
ATOM 619 C C . MET A 1 82 ? 6.438 -2.200 4.989 1.00 93.62 82 MET A C 1
ATOM 621 O O . MET A 1 82 ? 5.862 -1.242 4.480 1.00 93.62 82 MET A O 1
ATOM 625 N N . GLY A 1 83 ? 7.659 -2.588 4.627 1.00 92.12 83 GLY A N 1
ATOM 626 C CA . GLY A 1 83 ? 8.385 -1.998 3.503 1.00 92.12 83 GLY A CA 1
ATOM 627 C C . GLY A 1 83 ? 7.988 -2.610 2.157 1.00 92.12 83 GLY A C 1
ATOM 628 O O . GLY A 1 83 ? 7.283 -3.618 2.098 1.00 92.12 83 GLY A O 1
ATOM 629 N N . GLY A 1 84 ? 8.506 -2.037 1.068 1.00 93.00 84 GLY A N 1
ATOM 630 C CA . GLY A 1 84 ? 8.258 -2.510 -0.301 1.00 93.00 84 GLY A CA 1
ATOM 631 C C . GLY A 1 84 ? 8.511 -4.012 -0.523 1.00 93.00 84 GLY A C 1
ATOM 632 O O . GLY A 1 84 ? 7.627 -4.673 -1.063 1.00 93.00 84 GLY A O 1
ATOM 633 N N . PRO A 1 85 ? 9.647 -4.591 -0.076 1.00 94.19 85 PRO A N 1
ATOM 634 C CA . PRO A 1 85 ? 9.904 -6.026 -0.239 1.00 94.19 85 PRO A CA 1
ATOM 635 C C . PRO A 1 85 ? 8.884 -6.923 0.472 1.00 94.19 85 PRO A C 1
ATOM 637 O O . PRO A 1 85 ? 8.476 -7.947 -0.071 1.00 94.19 85 PRO A O 1
ATOM 640 N N . GLU A 1 86 ? 8.442 -6.537 1.670 1.00 97.00 86 GLU A N 1
ATOM 641 C CA . GLU A 1 86 ? 7.460 -7.314 2.430 1.00 97.00 86 GLU A CA 1
ATOM 642 C C . GLU A 1 86 ? 6.063 -7.211 1.810 1.00 97.00 86 GLU A C 1
ATOM 644 O O . GLU A 1 86 ? 5.364 -8.214 1.687 1.00 97.00 86 GLU A O 1
ATOM 649 N N . LEU A 1 87 ? 5.682 -6.019 1.341 1.00 97.19 87 LEU A N 1
ATOM 650 C CA . LEU A 1 87 ? 4.449 -5.834 0.582 1.00 97.19 87 LEU A CA 1
ATOM 651 C C . LEU A 1 87 ? 4.447 -6.671 -0.705 1.00 97.19 87 LEU A C 1
ATOM 653 O O . LEU A 1 87 ? 3.451 -7.324 -1.014 1.00 97.19 87 LEU A O 1
ATOM 657 N N . LEU A 1 88 ? 5.563 -6.681 -1.438 1.00 97.69 88 LEU A N 1
ATOM 658 C CA . LEU A 1 88 ? 5.704 -7.481 -2.652 1.00 97.69 88 LEU A CA 1
ATOM 659 C C . LEU A 1 88 ? 5.522 -8.973 -2.348 1.00 97.69 88 LEU A C 1
ATOM 661 O O . LEU A 1 88 ? 4.796 -9.661 -3.064 1.00 97.69 88 LEU A O 1
ATOM 665 N N . ALA A 1 89 ? 6.112 -9.453 -1.251 1.00 98.12 89 ALA A N 1
ATOM 666 C CA . ALA A 1 89 ? 5.936 -10.825 -0.793 1.00 98.12 89 ALA A CA 1
ATOM 667 C C . ALA A 1 89 ? 4.470 -11.135 -0.432 1.00 98.12 89 ALA A C 1
ATOM 669 O O . ALA A 1 89 ? 3.961 -12.195 -0.797 1.00 98.12 89 ALA A O 1
ATOM 670 N N . GLU A 1 90 ? 3.753 -10.222 0.231 1.00 98.31 90 GLU A N 1
ATOM 671 C CA . GLU A 1 90 ? 2.317 -10.382 0.506 1.00 98.31 90 GLU A CA 1
ATOM 672 C C . GLU A 1 90 ? 1.480 -10.463 -0.780 1.00 98.31 90 GLU A C 1
ATOM 674 O O . GLU A 1 90 ? 0.594 -11.313 -0.888 1.00 98.31 90 GLU A O 1
ATOM 679 N N . PHE A 1 91 ? 1.775 -9.636 -1.785 1.00 98.62 91 PHE A N 1
ATOM 680 C CA . PHE A 1 91 ? 1.108 -9.704 -3.088 1.00 98.62 91 PHE A CA 1
ATOM 681 C C . PHE A 1 91 ? 1.424 -10.996 -3.846 1.00 98.62 91 PHE A C 1
ATOM 683 O O . PHE A 1 91 ? 0.534 -11.583 -4.464 1.00 98.62 91 PHE A O 1
ATOM 690 N N . GLN A 1 92 ? 2.653 -11.502 -3.751 1.00 98.31 92 GLN A N 1
ATOM 691 C CA . GLN A 1 92 ? 3.039 -12.774 -4.362 1.00 98.31 92 GLN A CA 1
ATOM 692 C C . GLN A 1 92 ? 2.305 -13.977 -3.746 1.00 98.31 92 GLN A C 1
ATOM 694 O O . GLN A 1 92 ? 2.015 -14.930 -4.473 1.00 98.31 92 GLN A O 1
ATOM 699 N N . LYS A 1 93 ? 1.910 -13.921 -2.464 1.00 98.25 93 LYS A N 1
ATOM 700 C CA . LYS A 1 93 ? 1.072 -14.958 -1.819 1.00 98.25 93 LYS A CA 1
ATOM 701 C C . LYS A 1 93 ? -0.338 -15.058 -2.415 1.00 98.25 93 LYS A C 1
ATOM 703 O O . LYS A 1 93 ? -1.018 -16.064 -2.215 1.00 98.25 93 LYS A O 1
ATOM 708 N N . ILE A 1 94 ? -0.804 -14.041 -3.141 1.00 98.38 94 ILE A N 1
ATOM 709 C CA . ILE A 1 94 ? -2.098 -14.080 -3.827 1.00 98.38 94 ILE A CA 1
ATOM 710 C C . ILE A 1 94 ? -1.958 -15.005 -5.050 1.00 98.38 94 ILE A C 1
ATOM 712 O O . ILE A 1 94 ? -1.095 -14.744 -5.889 1.00 98.38 94 ILE A O 1
ATOM 716 N N . PRO A 1 95 ? -2.772 -16.072 -5.198 1.00 98.19 95 PRO A N 1
ATOM 717 C CA . PRO A 1 95 ? -2.695 -16.963 -6.358 1.00 98.19 95 PRO A CA 1
ATOM 718 C C . PRO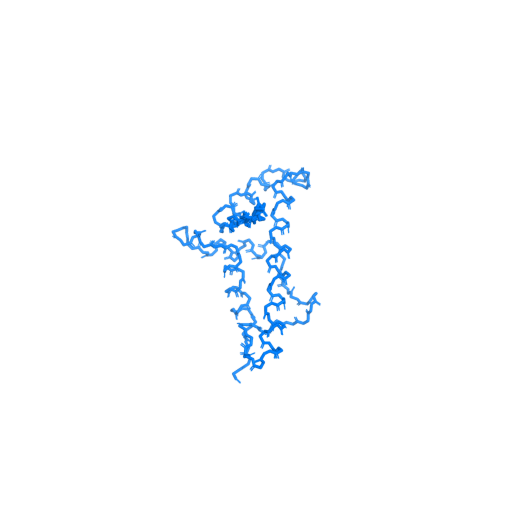 A 1 95 ? -2.914 -16.203 -7.674 1.00 98.19 95 PRO A C 1
ATOM 720 O O . PRO A 1 95 ? -3.778 -15.325 -7.685 1.00 98.19 95 PRO A O 1
ATOM 723 N N . PRO A 1 96 ? -2.228 -16.546 -8.786 1.00 98.12 96 PRO A N 1
ATOM 724 C CA . PRO A 1 96 ? -2.343 -15.825 -10.059 1.00 98.12 96 PRO A CA 1
ATOM 725 C C . PRO A 1 96 ? -3.784 -15.570 -10.518 1.00 98.12 96 PRO A C 1
ATOM 727 O O . PRO A 1 96 ? -4.128 -14.435 -10.832 1.00 98.12 96 PRO A O 1
ATOM 730 N N . ALA A 1 97 ? -4.656 -16.580 -10.420 1.00 98.12 97 ALA A N 1
ATOM 731 C CA . ALA A 1 97 ? -6.077 -16.477 -10.769 1.00 98.12 97 ALA A CA 1
ATOM 732 C C . ALA A 1 97 ? -6.871 -15.444 -9.939 1.00 98.12 97 ALA A C 1
ATOM 734 O O . ALA A 1 97 ? -7.971 -15.061 -10.321 1.00 98.12 97 ALA A O 1
ATOM 735 N N . ARG A 1 98 ? -6.334 -14.982 -8.801 1.00 98.38 98 ARG A N 1
ATOM 736 C CA . ARG A 1 98 ? -6.951 -13.976 -7.919 1.00 98.38 98 ARG A CA 1
ATOM 737 C C . ARG A 1 98 ? -6.242 -12.621 -7.939 1.00 98.38 98 ARG A C 1
ATOM 739 O O . ARG A 1 98 ? -6.661 -11.716 -7.223 1.00 98.38 98 ARG A O 1
ATOM 746 N N . ARG A 1 99 ? -5.190 -12.444 -8.745 1.00 98.50 99 ARG A N 1
ATOM 747 C CA . ARG A 1 99 ? -4.418 -11.185 -8.812 1.00 98.50 99 ARG A CA 1
ATOM 748 C C . ARG A 1 99 ? -5.088 -10.078 -9.637 1.00 98.50 99 ARG A C 1
ATOM 750 O O . ARG A 1 99 ? -4.528 -8.993 -9.737 1.00 98.50 99 ARG A O 1
ATOM 757 N N . GLY A 1 100 ? -6.282 -10.321 -10.181 1.00 98.12 100 GLY A N 1
ATOM 758 C CA . GLY A 1 100 ? -7.095 -9.296 -10.849 1.00 98.12 100 GLY A CA 1
ATOM 759 C C . GLY A 1 100 ? -7.754 -8.287 -9.897 1.00 98.12 100 GLY A C 1
ATOM 760 O O . GLY A 1 100 ? -8.361 -7.328 -10.357 1.00 98.12 100 GLY A O 1
ATOM 761 N N . ILE A 1 101 ? -7.652 -8.479 -8.577 1.00 98.19 101 ILE A N 1
ATOM 762 C CA . ILE A 1 101 ? -8.113 -7.480 -7.602 1.00 98.19 101 ILE A CA 1
ATOM 763 C C . ILE A 1 101 ? -7.190 -6.257 -7.588 1.00 98.19 101 ILE A C 1
ATOM 765 O O . ILE A 1 101 ? -5.997 -6.366 -7.877 1.00 98.19 101 ILE A O 1
ATOM 769 N N . SER A 1 102 ? -7.734 -5.103 -7.197 1.00 98.56 102 SER A N 1
ATOM 770 C CA . SER A 1 102 ? -6.945 -3.875 -7.074 1.00 98.56 102 SER A CA 1
ATOM 771 C C . SER A 1 102 ? -5.873 -3.969 -5.982 1.00 98.56 102 SER A C 1
ATOM 773 O O . SER A 1 102 ? -6.050 -4.659 -4.969 1.00 98.56 102 SER A O 1
ATOM 775 N N . VAL A 1 103 ? -4.793 -3.206 -6.149 1.00 98.56 103 VAL A N 1
ATOM 776 C CA . VAL A 1 103 ? -3.751 -2.996 -5.132 1.00 98.56 103 VAL A CA 1
ATOM 777 C C . VAL A 1 103 ? -4.368 -2.479 -3.832 1.00 98.56 103 VAL A C 1
ATOM 779 O O . VAL A 1 103 ? -4.049 -3.001 -2.765 1.00 98.56 103 VAL A O 1
ATOM 782 N N . LYS A 1 104 ? -5.322 -1.537 -3.908 1.00 98.19 104 LYS A N 1
ATOM 783 C CA . LYS A 1 104 ? -6.095 -1.052 -2.752 1.00 98.19 104 LYS A CA 1
ATOM 784 C C . LYS A 1 104 ? -6.746 -2.203 -1.985 1.00 98.19 104 LYS A C 1
ATOM 786 O O . LYS A 1 104 ? -6.500 -2.369 -0.793 1.00 98.19 104 LYS A O 1
ATOM 791 N N . THR A 1 105 ? -7.558 -3.013 -2.663 1.00 98.44 105 THR A N 1
ATOM 792 C CA . THR A 1 105 ? -8.283 -4.133 -2.043 1.00 98.44 105 THR A CA 1
ATOM 793 C C . THR A 1 105 ? -7.318 -5.111 -1.375 1.00 98.44 105 THR A C 1
ATOM 795 O O . THR A 1 105 ? -7.528 -5.504 -0.227 1.00 98.44 105 THR A O 1
ATOM 798 N N . ALA A 1 106 ? -6.235 -5.476 -2.066 1.00 98.62 106 ALA A N 1
ATOM 799 C CA . ALA A 1 106 ? -5.226 -6.380 -1.530 1.00 98.62 106 ALA A CA 1
ATOM 800 C C . ALA A 1 106 ? -4.510 -5.787 -0.306 1.00 98.62 106 ALA A C 1
ATOM 802 O O . ALA A 1 106 ? -4.412 -6.450 0.728 1.00 98.62 106 ALA A O 1
ATOM 803 N N . PHE A 1 107 ? -4.061 -4.532 -0.392 1.00 98.56 107 PHE A N 1
ATOM 804 C CA . PHE A 1 107 ? -3.391 -3.823 0.699 1.00 98.56 107 PHE A CA 1
ATOM 805 C C . PHE A 1 107 ? -4.272 -3.742 1.949 1.00 98.56 107 PHE A C 1
ATOM 807 O O . PHE A 1 107 ? -3.806 -4.024 3.051 1.00 98.56 107 PHE A O 1
ATOM 814 N N . TYR A 1 108 ? -5.559 -3.431 1.792 1.00 98.31 108 TYR A N 1
ATOM 815 C CA . TYR A 1 108 ? -6.490 -3.301 2.916 1.00 98.31 108 TYR A CA 1
ATOM 816 C C . TYR A 1 108 ? -6.697 -4.644 3.611 1.00 98.31 108 TYR A C 1
ATOM 818 O O . TYR A 1 108 ? -6.665 -4.708 4.840 1.00 98.31 108 TYR A O 1
ATOM 826 N N . ALA A 1 109 ? -6.832 -5.726 2.839 1.00 98.31 109 ALA A N 1
ATOM 827 C CA . ALA A 1 109 ? -6.929 -7.074 3.384 1.00 98.31 109 ALA A CA 1
ATOM 828 C C . ALA A 1 109 ? -5.650 -7.483 4.138 1.00 98.31 109 ALA A C 1
ATOM 830 O O . ALA A 1 109 ? -5.731 -8.105 5.197 1.00 98.31 109 ALA A O 1
ATOM 831 N N . ILE A 1 110 ? -4.465 -7.116 3.633 1.00 98.31 110 ILE A N 1
ATOM 832 C CA . ILE A 1 110 ? -3.190 -7.344 4.332 1.00 98.31 110 ILE A CA 1
ATOM 833 C C . ILE A 1 110 ? -3.163 -6.567 5.653 1.00 98.31 110 ILE A C 1
ATOM 835 O O . ILE A 1 110 ? -2.859 -7.147 6.694 1.00 98.31 110 ILE A O 1
ATOM 839 N N . MET A 1 111 ? -3.521 -5.279 5.642 1.00 98.06 111 MET A N 1
ATOM 840 C CA . MET A 1 111 ? -3.545 -4.441 6.847 1.00 98.06 111 MET A CA 1
ATOM 841 C C . MET A 1 111 ? -4.563 -4.919 7.878 1.00 98.06 111 MET A C 1
ATOM 843 O O . MET A 1 111 ? -4.255 -4.922 9.065 1.00 98.06 111 MET A O 1
ATOM 847 N N . GLN A 1 112 ? -5.735 -5.385 7.448 1.00 97.50 112 GLN A N 1
ATOM 848 C CA . GLN A 1 112 ? -6.728 -5.990 8.332 1.00 97.50 112 GLN A CA 1
ATOM 849 C C . GLN A 1 112 ? -6.203 -7.262 9.003 1.00 97.50 112 GLN A C 1
ATOM 851 O O . GLN A 1 112 ? -6.379 -7.425 10.207 1.00 97.50 112 GLN A O 1
ATOM 856 N N . ARG A 1 113 ? -5.527 -8.147 8.257 1.00 97.06 113 ARG A N 1
ATOM 857 C CA . ARG A 1 113 ? -4.915 -9.357 8.835 1.00 97.06 113 ARG A CA 1
ATOM 858 C C . ARG A 1 113 ? -3.758 -9.032 9.775 1.00 97.06 113 ARG A C 1
ATOM 860 O O . ARG A 1 113 ? -3.600 -9.693 10.794 1.00 97.06 113 ARG A O 1
ATOM 867 N N . ARG A 1 114 ? -2.931 -8.046 9.419 1.00 96.12 114 ARG A N 1
ATOM 868 C CA . ARG A 1 114 ? -1.730 -7.676 10.181 1.00 96.12 114 ARG A CA 1
ATOM 869 C C . ARG A 1 114 ? -2.050 -6.881 11.443 1.00 96.12 114 ARG A C 1
ATOM 871 O O . ARG A 1 114 ? -1.337 -6.994 12.434 1.00 96.12 114 ARG A O 1
ATOM 878 N N . TYR A 1 115 ? -3.104 -6.077 11.387 1.00 96.81 115 TYR A N 1
ATOM 879 C CA . TYR A 1 115 ? -3.530 -5.181 12.452 1.00 96.81 115 TYR A CA 1
ATOM 880 C C . TYR A 1 115 ? -5.037 -5.334 12.696 1.00 96.81 115 TYR A C 1
ATOM 882 O O . TYR A 1 115 ? -5.808 -4.408 12.409 1.00 96.81 115 TYR A O 1
ATOM 890 N N . PRO A 1 116 ? -5.488 -6.502 13.185 1.00 96.94 116 PRO A N 1
ATOM 891 C CA . PRO A 1 116 ? -6.889 -6.695 13.516 1.00 96.94 116 PRO A CA 1
ATOM 892 C C . PRO A 1 116 ? -7.289 -5.732 14.635 1.00 96.94 116 PRO A C 1
ATOM 894 O O . PRO A 1 116 ? -6.522 -5.475 15.563 1.00 96.94 116 PRO A O 1
ATOM 897 N N . CYS A 1 117 ? -8.501 -5.190 14.556 1.00 95.69 117 CYS A N 1
ATOM 898 C CA . CYS A 1 117 ? -9.047 -4.436 15.677 1.00 95.69 117 CYS A CA 1
ATOM 899 C C . CYS A 1 117 ? -9.356 -5.377 16.854 1.00 95.69 117 CYS A C 1
ATOM 901 O O . CYS A 1 117 ? -9.856 -6.477 16.601 1.00 95.69 117 CYS A O 1
ATOM 903 N N . PRO A 1 118 ? -9.096 -4.965 18.111 1.00 90.62 118 PRO A N 1
ATOM 904 C CA . PRO A 1 118 ? -9.480 -5.730 19.301 1.00 90.62 118 PRO A CA 1
ATOM 905 C C . PRO A 1 118 ? -10.972 -6.051 19.287 1.00 90.62 118 PRO A C 1
ATOM 907 O O . PRO A 1 118 ? -11.735 -5.234 18.775 1.00 90.62 118 PRO A O 1
ATOM 910 N N . ALA A 1 119 ? -11.379 -7.228 19.768 1.00 82.06 119 ALA A N 1
ATOM 911 C CA . ALA A 1 119 ? -12.787 -7.635 19.802 1.00 82.06 119 ALA A CA 1
ATOM 912 C C . ALA A 1 119 ? -13.642 -6.597 20.537 1.00 82.06 119 ALA A C 1
ATOM 914 O O . ALA A 1 119 ? -13.255 -6.204 21.657 1.00 82.06 119 ALA A O 1
#

Radius of gyration: 18.27 Å; chains: 1; bounding box: 55×50×44 Å

Organism: NCBI:txid68569

Secondary structure (DSSP, 8-state):
------------PPPPPBHHHHHHHHHHHHTTGGGGGG-HHHHHHHHHHHHHHHHHHHHHHHHHHTTPPPS--PPSTT-----HHHHHHHHHTS-GGGTTSBHHHHHHHHHHHHSPPP-